Protein AF-A0A0F9I4S0-F1 (afdb_monomer)

Sequence (109 aa):
FFIGDTMKRIPLTQGKFAIVDDDIFDYLSQWKWYAQKDRNTFYALRNVVVKGKAKTIRMHRQILNSKKGQQTDHLNGNGLDNRRCNLRICTRSQQAMNTKKRRNCTSRF

Mean predicted aligned error: 8.86 Å

Structure (mmCIF, N/CA/C/O backbone):
data_AF-A0A0F9I4S0-F1
#
_entry.id   AF-A0A0F9I4S0-F1
#
loop_
_atom_site.group_PDB
_atom_site.id
_atom_site.type_symbol
_atom_site.label_atom_id
_atom_site.label_alt_id
_atom_site.label_comp_id
_atom_site.label_asym_id
_atom_site.label_entity_id
_atom_site.label_seq_id
_atom_site.pdbx_PDB_ins_code
_atom_site.Cartn_x
_atom_site.Cartn_y
_atom_site.Cartn_z
_atom_site.occupancy
_atom_site.B_iso_or_equiv
_atom_site.auth_seq_id
_atom_site.auth_comp_id
_atom_site.auth_asym_id
_atom_site.auth_atom_id
_atom_site.pdbx_PDB_model_num
ATOM 1 N N . PHE A 1 1 ? -1.794 -22.338 -22.592 1.00 49.62 1 PHE A N 1
ATOM 2 C CA . PHE A 1 1 ? -0.619 -21.799 -21.885 1.00 49.62 1 PHE A CA 1
ATOM 3 C C . PHE A 1 1 ? -0.314 -20.401 -22.397 1.00 49.62 1 PHE A C 1
ATOM 5 O O . PHE A 1 1 ? 0.378 -20.255 -23.388 1.00 49.62 1 PHE A O 1
ATOM 12 N N . PHE A 1 2 ? -0.878 -19.398 -21.728 1.00 44.78 2 PHE A N 1
ATOM 13 C CA . PHE A 1 2 ? -0.437 -18.004 -21.742 1.00 44.78 2 PHE A CA 1
ATOM 14 C C . PHE A 1 2 ? -0.802 -17.471 -20.358 1.00 44.78 2 PHE A C 1
ATOM 16 O O . PHE A 1 2 ? -1.904 -16.975 -20.157 1.00 44.78 2 PHE A O 1
ATOM 23 N N . ILE A 1 3 ? 0.075 -17.655 -19.371 1.00 49.72 3 ILE A N 1
ATOM 24 C CA . ILE A 1 3 ? -0.015 -16.842 -18.156 1.00 49.72 3 ILE A CA 1
ATOM 25 C C . ILE A 1 3 ? 0.666 -15.538 -18.551 1.00 49.72 3 ILE A C 1
ATOM 27 O O . ILE A 1 3 ? 1.856 -15.347 -18.328 1.00 49.72 3 ILE A O 1
ATOM 31 N N . GLY A 1 4 ? -0.056 -14.701 -19.298 1.00 48.78 4 GLY A N 1
ATOM 32 C CA . GLY A 1 4 ? 0.327 -13.302 -19.367 1.00 48.78 4 GLY A CA 1
ATOM 33 C C . GLY A 1 4 ? 0.255 -12.781 -17.941 1.00 48.78 4 GLY A C 1
ATOM 34 O O . GLY A 1 4 ? -0.720 -13.075 -17.253 1.00 48.78 4 GLY A O 1
ATOM 35 N N . ASP A 1 5 ? 1.280 -12.063 -17.490 1.00 59.56 5 ASP A N 1
ATOM 36 C CA . ASP A 1 5 ? 1.210 -11.238 -16.284 1.00 59.56 5 ASP A CA 1
ATOM 37 C C . ASP A 1 5 ? 0.063 -10.234 -16.477 1.00 59.56 5 ASP A C 1
ATOM 39 O O . ASP A 1 5 ? 0.254 -9.110 -16.953 1.00 59.56 5 ASP A O 1
ATOM 43 N N . THR A 1 6 ? -1.169 -10.657 -16.200 1.00 81.12 6 THR A N 1
ATOM 44 C CA . THR A 1 6 ? -2.335 -9.799 -16.290 1.00 81.12 6 THR A CA 1
ATOM 45 C C . THR A 1 6 ? -2.224 -8.833 -15.125 1.00 81.12 6 THR A C 1
ATOM 47 O O . THR A 1 6 ? -2.351 -9.177 -13.952 1.00 81.12 6 THR A O 1
ATOM 50 N N . MET A 1 7 ? -1.878 -7.594 -15.45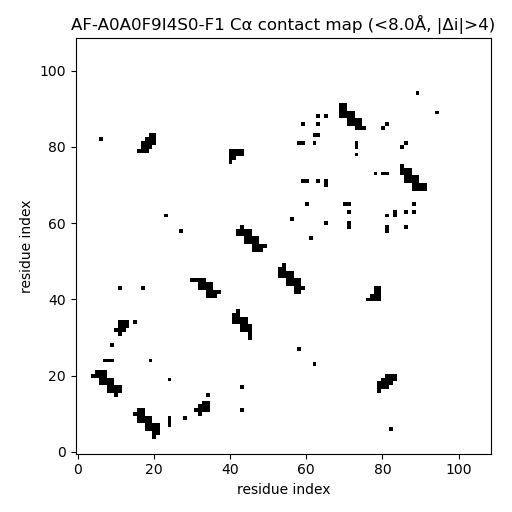4 1.00 87.88 7 MET A N 1
ATOM 51 C CA . MET A 1 7 ? -1.863 -6.495 -14.504 1.00 87.88 7 MET A CA 1
ATOM 52 C C . MET A 1 7 ? -3.114 -5.651 -14.696 1.00 87.88 7 MET A C 1
ATOM 54 O O . MET A 1 7 ? -3.519 -5.348 -15.820 1.00 87.88 7 MET A O 1
ATOM 58 N N . LYS A 1 8 ? -3.704 -5.219 -13.586 1.00 94.19 8 LYS A N 1
ATOM 59 C CA . LYS A 1 8 ? -4.841 -4.301 -13.575 1.00 94.19 8 LYS A CA 1
ATOM 60 C C . LYS A 1 8 ? -4.483 -3.005 -12.858 1.00 94.19 8 LYS A C 1
ATOM 62 O O . LYS A 1 8 ? -3.513 -2.923 -12.102 1.00 94.19 8 LYS A O 1
ATOM 67 N N . ARG A 1 9 ? -5.259 -1.956 -13.139 1.00 96.06 9 ARG A N 1
ATOM 68 C CA . ARG A 1 9 ? -5.055 -0.607 -12.600 1.00 96.06 9 ARG A CA 1
ATOM 69 C C . ARG A 1 9 ? -6.224 -0.201 -11.717 1.00 96.06 9 ARG A C 1
ATOM 71 O O . ARG A 1 9 ? -7.356 -0.165 -12.182 1.00 96.06 9 ARG A O 1
ATOM 78 N N . ILE A 1 10 ? -5.935 0.164 -10.472 1.00 95.94 10 ILE A N 1
ATOM 79 C CA . ILE A 1 10 ? -6.919 0.718 -9.538 1.00 95.94 10 ILE A CA 1
ATOM 80 C C . ILE A 1 10 ? -6.794 2.246 -9.554 1.00 95.94 10 ILE A C 1
ATOM 82 O O . ILE A 1 10 ? -5.698 2.751 -9.282 1.00 95.94 10 ILE A O 1
ATOM 86 N N . PRO A 1 11 ? -7.866 2.997 -9.867 1.00 96.81 11 PRO A N 1
ATOM 87 C CA . PRO A 1 11 ? -7.835 4.454 -9.843 1.00 96.81 11 PRO A CA 1
ATOM 88 C C . PRO A 1 11 ? -7.606 4.982 -8.427 1.00 96.81 11 PRO A C 1
ATOM 90 O O . PRO A 1 11 ? -8.179 4.497 -7.452 1.00 96.81 11 PRO A O 1
ATOM 93 N N . LEU A 1 12 ? -6.763 6.005 -8.330 1.00 95.94 12 LEU A N 1
ATOM 94 C CA . LEU A 1 12 ? -6.448 6.737 -7.110 1.00 95.94 12 LEU A CA 1
ATOM 95 C C . LEU A 1 12 ? -6.806 8.217 -7.283 1.00 95.94 12 LEU A C 1
ATOM 97 O O . LEU A 1 12 ? -7.090 8.705 -8.378 1.00 95.94 12 LEU A O 1
ATOM 101 N N . THR A 1 13 ? -6.709 8.971 -6.191 1.00 94.00 13 THR A N 1
ATOM 102 C CA . THR A 1 13 ? -6.763 10.436 -6.243 1.00 94.00 13 THR A CA 1
ATOM 103 C C . THR A 1 13 ? -5.587 11.025 -7.038 1.00 94.00 13 THR A C 1
ATOM 105 O O . THR A 1 13 ? -4.559 10.376 -7.246 1.00 94.00 13 THR A O 1
ATOM 108 N N . GLN A 1 14 ? -5.716 12.290 -7.456 1.00 93.06 14 GLN A N 1
ATOM 109 C CA . GLN A 1 14 ? -4.676 13.043 -8.183 1.00 93.06 14 GLN A CA 1
ATOM 110 C C . GLN A 1 14 ? -4.324 12.462 -9.569 1.00 93.06 14 GLN A C 1
ATOM 112 O O . GLN A 1 14 ? -3.167 12.543 -10.001 1.00 93.06 14 GLN A O 1
ATOM 117 N N . GLY A 1 15 ? -5.307 11.837 -10.234 1.00 93.25 15 GLY A N 1
ATOM 118 C CA . GLY A 1 15 ? -5.164 11.261 -11.577 1.00 93.25 15 GLY A CA 1
ATOM 119 C C . GLY A 1 15 ? -4.174 10.096 -11.655 1.00 93.25 15 GLY A C 1
ATOM 120 O O . GLY A 1 15 ? -3.592 9.859 -12.709 1.00 93.25 15 GLY A O 1
ATOM 121 N N . LYS A 1 16 ? -3.913 9.413 -10.532 1.00 95.25 16 LYS A N 1
ATOM 122 C CA . LYS A 1 16 ? -2.941 8.310 -10.457 1.00 95.25 16 LYS A CA 1
ATOM 123 C C . LYS A 1 16 ? -3.638 6.963 -10.437 1.00 95.25 16 LYS A C 1
ATOM 125 O O . LYS A 1 16 ? -4.828 6.870 -10.160 1.00 95.25 16 LYS A O 1
ATOM 130 N N . PHE A 1 17 ? -2.861 5.914 -10.668 1.00 96.62 17 PHE A N 1
ATOM 131 C CA . PHE A 1 17 ? -3.337 4.540 -10.632 1.00 96.62 17 PHE A CA 1
ATOM 132 C C . PHE A 1 17 ? -2.330 3.665 -9.892 1.00 96.62 17 PHE A C 1
ATOM 134 O O . PHE A 1 17 ? -1.124 3.862 -10.042 1.00 96.62 17 PHE A O 1
ATOM 141 N N . ALA A 1 18 ? -2.820 2.708 -9.109 1.00 96.25 18 ALA A N 1
ATOM 142 C CA . ALA A 1 18 ? -2.002 1.619 -8.590 1.00 96.25 18 ALA A CA 1
ATOM 143 C C . ALA A 1 18 ? -2.038 0.444 -9.569 1.00 96.25 18 ALA A C 1
ATOM 145 O O . ALA A 1 18 ? -3.113 0.082 -10.042 1.00 96.25 18 ALA A O 1
ATOM 146 N N . ILE A 1 19 ? -0.883 -0.149 -9.855 1.00 96.38 19 ILE A N 1
ATOM 147 C CA . ILE A 1 19 ? -0.757 -1.359 -10.674 1.00 96.38 19 ILE A CA 1
ATOM 148 C C . ILE A 1 19 ? -0.741 -2.558 -9.730 1.00 96.38 19 ILE A C 1
ATOM 150 O O . ILE A 1 19 ? 0.002 -2.549 -8.750 1.00 96.38 19 ILE A O 1
ATOM 154 N N . VAL A 1 20 ? -1.564 -3.565 -10.000 1.00 95.94 20 VAL A N 1
ATOM 155 C CA . VAL A 1 20 ? -1.690 -4.785 -9.189 1.00 95.94 20 VAL A CA 1
ATOM 156 C C . VAL A 1 20 ? -1.801 -6.006 -10.093 1.00 95.94 20 VAL A C 1
ATOM 158 O O . VAL A 1 20 ? -2.137 -5.870 -11.271 1.00 95.94 20 VAL A O 1
ATOM 161 N N . ASP A 1 21 ? -1.525 -7.182 -9.539 1.00 94.00 21 ASP A N 1
ATOM 162 C CA . ASP A 1 21 ? -1.800 -8.453 -10.210 1.00 94.00 21 ASP A CA 1
ATOM 163 C C . ASP A 1 21 ? -3.324 -8.649 -10.347 1.00 94.00 21 ASP A C 1
ATOM 165 O O . ASP A 1 21 ? -4.105 -8.189 -9.507 1.00 94.00 21 ASP A O 1
ATOM 169 N N . ASP A 1 22 ? -3.758 -9.303 -11.419 1.00 93.38 22 ASP A N 1
ATOM 170 C CA . ASP A 1 22 ? -5.173 -9.541 -11.726 1.00 93.38 22 ASP A CA 1
ATOM 171 C C . ASP A 1 22 ? -5.897 -10.351 -10.641 1.00 93.38 22 ASP A C 1
ATOM 173 O O . ASP A 1 22 ? -7.002 -9.997 -10.232 1.00 93.38 22 ASP A O 1
ATOM 177 N N . ASP A 1 23 ? -5.232 -11.368 -10.089 1.00 92.12 23 ASP A N 1
ATOM 178 C CA . ASP A 1 23 ? -5.774 -12.264 -9.058 1.00 92.12 23 ASP A CA 1
ATOM 179 C C . ASP A 1 23 ? -6.174 -11.546 -7.754 1.00 92.12 23 ASP A C 1
ATOM 181 O O . ASP A 1 23 ? -7.007 -12.042 -6.997 1.00 92.12 23 ASP A O 1
ATOM 185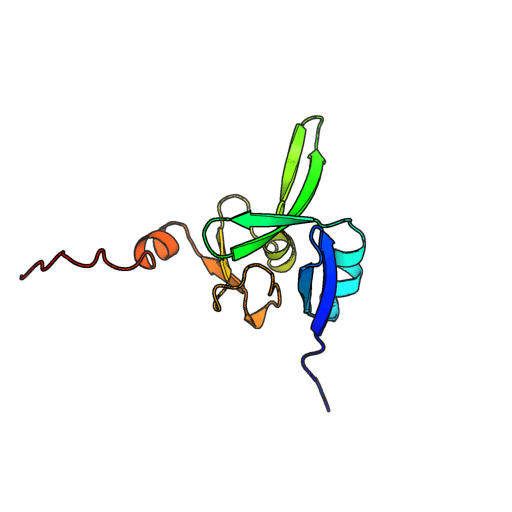 N N . ILE A 1 24 ? -5.590 -10.374 -7.475 1.00 92.94 24 ILE A N 1
ATOM 186 C CA . ILE A 1 24 ? -5.870 -9.577 -6.273 1.00 92.94 24 ILE A CA 1
ATOM 187 C C . ILE A 1 24 ? -6.671 -8.305 -6.566 1.00 92.94 24 ILE A C 1
ATOM 189 O O . ILE A 1 24 ? -7.084 -7.598 -5.639 1.00 92.94 24 ILE A O 1
ATOM 193 N N . PHE A 1 25 ? -6.904 -7.998 -7.841 1.00 94.25 25 PHE A N 1
ATOM 194 C CA . PHE A 1 25 ? -7.577 -6.774 -8.252 1.00 94.25 25 PHE A CA 1
ATOM 195 C C . PHE A 1 25 ? -8.988 -6.669 -7.675 1.00 94.25 25 PHE A C 1
ATOM 197 O O . PHE A 1 25 ? -9.325 -5.634 -7.094 1.00 94.25 25 PHE A O 1
ATOM 204 N N . ASP A 1 26 ? -9.790 -7.729 -7.785 1.00 94.56 26 ASP A N 1
ATOM 205 C CA . ASP A 1 26 ? -11.185 -7.718 -7.328 1.00 94.56 26 ASP A CA 1
ATOM 206 C C . ASP A 1 26 ? -11.273 -7.533 -5.811 1.00 94.56 26 ASP A C 1
ATOM 208 O O . ASP A 1 26 ? -12.129 -6.806 -5.309 1.00 94.56 26 ASP A O 1
ATOM 212 N N . TYR A 1 27 ? -10.329 -8.113 -5.067 1.00 94.69 27 TYR A N 1
ATOM 213 C CA . TYR A 1 27 ? -10.221 -7.924 -3.623 1.00 94.69 27 TYR A CA 1
ATOM 214 C C . TYR A 1 27 ? -9.875 -6.476 -3.253 1.00 94.69 27 TYR A C 1
ATOM 216 O O . TYR A 1 27 ? -10.517 -5.876 -2.391 1.00 94.69 27 TYR A O 1
ATOM 224 N N . LEU A 1 28 ? -8.869 -5.881 -3.900 1.00 95.56 28 LEU A N 1
ATOM 225 C CA . LEU A 1 28 ? -8.426 -4.522 -3.571 1.00 95.56 28 LEU A CA 1
ATOM 226 C C . LEU A 1 28 ? -9.395 -3.437 -4.048 1.00 95.56 28 LEU A C 1
ATOM 228 O O . LEU A 1 28 ? -9.462 -2.377 -3.418 1.00 95.56 28 LEU A O 1
ATOM 232 N N . SER A 1 29 ? -10.143 -3.702 -5.118 1.00 94.81 29 SER A N 1
ATOM 233 C CA . SER A 1 29 ? -11.109 -2.770 -5.712 1.00 94.81 29 SER A CA 1
ATOM 234 C C . SER A 1 29 ? -12.366 -2.564 -4.863 1.00 94.81 29 SER A C 1
ATOM 236 O O . SER A 1 29 ? -13.125 -1.633 -5.113 1.00 94.81 29 SER A O 1
ATOM 238 N N . GLN A 1 30 ? -12.556 -3.354 -3.801 1.00 96.00 30 GLN A N 1
ATOM 239 C CA . GLN A 1 30 ? -13.650 -3.176 -2.835 1.00 96.00 30 GLN A CA 1
ATOM 240 C C . GLN A 1 30 ? -13.546 -1.866 -2.036 1.00 96.00 30 GLN A C 1
ATOM 242 O O . GLN A 1 30 ? -14.498 -1.459 -1.368 1.00 96.00 30 GLN A O 1
ATOM 247 N N . TRP A 1 31 ? -12.386 -1.204 -2.060 1.00 95.50 31 TRP A N 1
ATOM 248 C CA . TRP A 1 31 ? -12.126 -0.013 -1.260 1.00 95.50 31 TRP A CA 1
ATOM 249 C C . TRP A 1 31 ? -11.699 1.183 -2.098 1.00 95.50 31 TRP A C 1
ATOM 251 O O . TRP A 1 31 ? -11.026 1.058 -3.116 1.00 95.50 31 TRP A O 1
ATOM 261 N N . LYS A 1 32 ? -12.031 2.378 -1.598 1.00 94.44 32 LYS A N 1
ATOM 262 C CA . LYS A 1 32 ? -11.538 3.639 -2.155 1.00 94.44 32 LYS A CA 1
ATOM 263 C C . LYS A 1 32 ? -10.112 3.892 -1.677 1.00 94.44 32 LYS A C 1
ATOM 265 O O . LYS A 1 32 ? -9.860 4.023 -0.477 1.00 94.44 32 LYS A O 1
ATOM 270 N N . TRP A 1 33 ? -9.199 3.984 -2.634 1.00 97.31 33 TRP A N 1
ATOM 271 C CA . TRP A 1 33 ? -7.790 4.267 -2.406 1.00 97.31 33 TRP A CA 1
ATOM 272 C C . TRP A 1 33 ? -7.450 5.697 -2.825 1.00 97.31 33 TRP A C 1
ATOM 274 O O . TRP A 1 33 ? -8.041 6.258 -3.747 1.00 97.31 33 TRP A O 1
ATOM 284 N N . TYR A 1 34 ? -6.467 6.290 -2.158 1.00 97.06 34 TYR A N 1
ATOM 285 C CA . TYR A 1 34 ? -5.928 7.597 -2.503 1.00 97.06 34 TYR A CA 1
ATOM 286 C C . TYR A 1 34 ? -4.408 7.532 -2.639 1.00 97.06 34 TYR A C 1
ATOM 288 O O . TYR A 1 34 ? -3.738 6.719 -1.998 1.00 97.06 34 TYR A O 1
ATOM 296 N N . ALA A 1 35 ? -3.863 8.393 -3.495 1.00 96.44 35 ALA A N 1
ATOM 297 C CA . ALA A 1 35 ? -2.428 8.541 -3.647 1.00 96.44 35 ALA A CA 1
ATOM 298 C C . ALA A 1 35 ? -1.906 9.519 -2.588 1.00 96.44 35 ALA A C 1
ATOM 300 O O . ALA A 1 35 ? -2.415 10.634 -2.460 1.00 96.44 35 ALA A O 1
ATOM 301 N N . GLN A 1 36 ? -0.869 9.124 -1.854 1.00 96.06 36 GLN A N 1
ATOM 302 C CA . GLN A 1 36 ? -0.133 10.014 -0.958 1.00 96.06 36 GLN A CA 1
ATOM 303 C C . GLN A 1 36 ? 1.314 10.113 -1.419 1.00 96.06 36 GLN A C 1
ATOM 305 O O . GLN A 1 36 ? 1.968 9.090 -1.628 1.00 96.06 36 GLN A O 1
ATOM 310 N N . LYS A 1 37 ? 1.809 11.342 -1.566 1.00 94.31 37 LYS A N 1
ATOM 311 C CA . LYS A 1 37 ? 3.212 11.601 -1.887 1.00 94.31 37 LYS A CA 1
ATOM 312 C C . LYS A 1 37 ? 4.082 11.303 -0.665 1.00 94.31 37 LYS A C 1
ATOM 314 O O . LYS A 1 37 ? 3.742 11.709 0.444 1.00 94.31 37 LYS A O 1
ATOM 319 N N . AS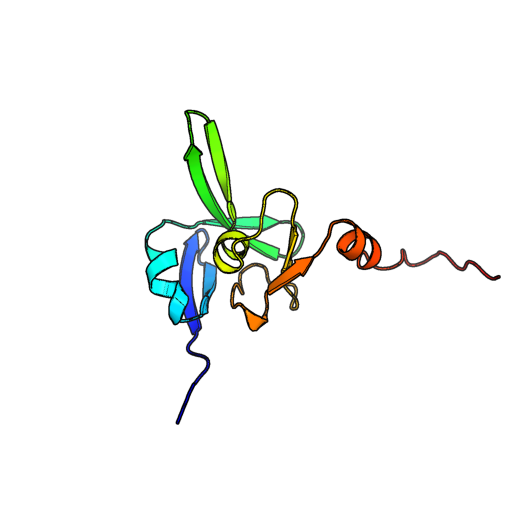P A 1 38 ? 5.200 10.623 -0.875 1.00 90.19 38 ASP A N 1
ATOM 320 C CA . ASP A 1 38 ? 6.239 10.399 0.127 1.00 90.19 38 ASP A CA 1
ATOM 321 C C . ASP A 1 38 ? 7.617 10.516 -0.520 1.00 90.19 38 ASP A C 1
ATOM 323 O O . ASP A 1 38 ? 7.933 9.763 -1.440 1.00 90.19 38 ASP A O 1
ATOM 327 N N . ARG A 1 39 ? 8.436 11.456 -0.035 1.00 86.12 39 ARG A N 1
ATOM 328 C CA . ARG A 1 39 ? 9.767 11.801 -0.566 1.00 86.12 39 ARG A CA 1
ATOM 329 C C . ARG A 1 39 ? 9.791 11.846 -2.105 1.00 86.12 39 ARG A C 1
ATOM 331 O O . ARG A 1 39 ? 9.431 12.864 -2.689 1.00 86.12 39 ARG A O 1
ATOM 338 N N . ASN A 1 40 ? 10.163 10.729 -2.733 1.00 87.94 40 ASN A N 1
ATOM 3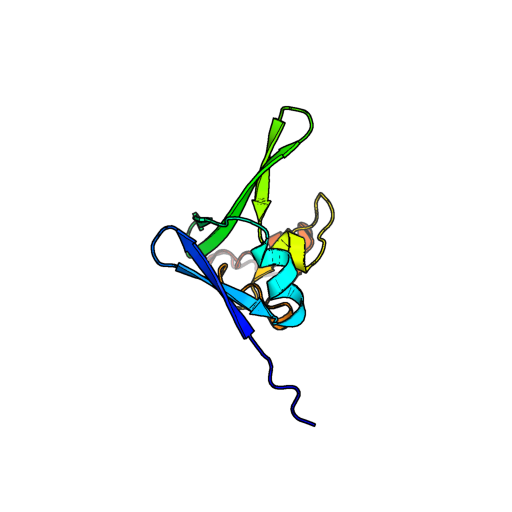39 C CA . ASN A 1 40 ? 10.399 10.582 -4.170 1.00 87.94 40 ASN A CA 1
ATOM 340 C C . ASN A 1 40 ? 9.345 9.726 -4.901 1.00 87.94 40 ASN A C 1
ATOM 342 O O . ASN A 1 40 ? 9.482 9.501 -6.097 1.00 87.94 40 ASN A O 1
ATOM 346 N N . THR A 1 41 ? 8.317 9.223 -4.213 1.00 92.19 41 THR A N 1
ATOM 347 C CA . THR A 1 41 ? 7.298 8.334 -4.794 1.00 92.19 41 THR A CA 1
ATOM 348 C C . THR A 1 41 ? 5.891 8.677 -4.296 1.00 92.19 41 THR A C 1
ATOM 350 O O . THR A 1 41 ? 5.698 9.519 -3.420 1.00 92.19 41 THR A O 1
ATOM 353 N N . PHE A 1 42 ? 4.884 8.018 -4.862 1.00 95.12 42 PHE A N 1
ATOM 354 C CA . PHE A 1 42 ? 3.538 7.953 -4.309 1.00 95.12 42 PHE A CA 1
ATOM 355 C C . PHE A 1 42 ? 3.265 6.552 -3.778 1.00 95.12 42 PHE A C 1
ATOM 357 O O . PHE A 1 42 ? 3.791 5.571 -4.297 1.00 95.12 42 PHE A O 1
ATOM 364 N N . TYR A 1 43 ? 2.412 6.466 -2.768 1.00 95.06 43 TYR A N 1
ATOM 365 C CA . TYR A 1 43 ? 1.860 5.212 -2.280 1.00 95.06 43 TYR A CA 1
ATOM 366 C C . TYR A 1 43 ? 0.340 5.229 -2.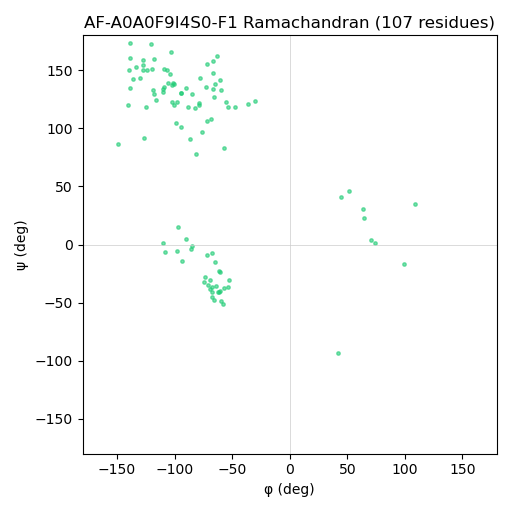421 1.00 95.06 43 TYR A C 1
ATOM 368 O O . TYR A 1 43 ? -0.284 6.286 -2.307 1.00 95.06 43 TYR A O 1
ATOM 376 N N . ALA A 1 44 ? -0.253 4.048 -2.597 1.00 96.25 44 ALA A N 1
ATOM 377 C CA . ALA A 1 44 ? -1.694 3.847 -2.490 1.00 96.25 44 ALA A CA 1
ATOM 378 C C . ALA A 1 44 ? -2.082 3.541 -1.032 1.00 96.25 44 ALA A C 1
ATOM 380 O O . ALA A 1 44 ? -1.616 2.556 -0.443 1.00 96.25 44 ALA A O 1
ATOM 381 N N . LEU A 1 45 ? -2.907 4.406 -0.435 1.00 96.56 45 LEU A N 1
ATOM 382 C CA . LEU A 1 45 ? -3.370 4.288 0.949 1.00 96.56 45 LEU A CA 1
ATOM 383 C C . LEU 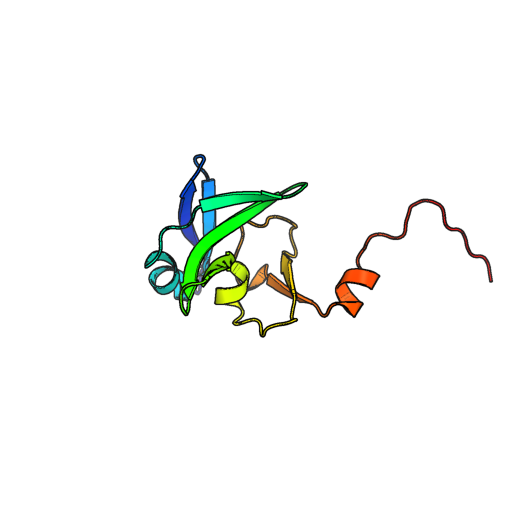A 1 45 ? -4.895 4.365 1.038 1.00 96.56 45 LEU A C 1
ATOM 385 O O . LEU A 1 45 ? -5.565 4.887 0.150 1.00 96.56 45 LEU A O 1
ATOM 389 N N . ARG A 1 46 ? -5.432 3.848 2.140 1.00 95.75 46 ARG A N 1
ATOM 390 C CA . ARG A 1 46 ? -6.822 4.038 2.557 1.00 95.75 46 ARG A CA 1
ATOM 391 C C . ARG A 1 46 ? -6.889 4.249 4.062 1.00 95.75 46 ARG A C 1
ATOM 393 O O . ARG A 1 46 ? -6.067 3.705 4.801 1.00 95.75 46 ARG A O 1
ATOM 400 N N . ASN A 1 47 ? -7.880 5.004 4.518 1.00 94.94 47 ASN A N 1
ATOM 401 C CA . ASN A 1 47 ? -8.136 5.207 5.940 1.00 94.94 47 ASN A CA 1
ATOM 402 C C . ASN A 1 47 ? -9.310 4.334 6.376 1.00 94.94 47 ASN A C 1
ATOM 404 O O . ASN A 1 47 ? -10.309 4.230 5.672 1.00 94.94 47 ASN A O 1
ATOM 408 N N . VAL A 1 48 ? -9.172 3.700 7.534 1.00 94.31 48 VAL A N 1
ATOM 409 C CA . VAL A 1 48 ? -10.213 2.887 8.165 1.00 94.31 48 VAL A CA 1
ATOM 410 C C . VAL A 1 48 ? -10.318 3.249 9.639 1.00 94.31 48 VAL A C 1
ATOM 412 O O . VAL A 1 48 ? -9.334 3.664 10.251 1.00 94.31 48 VAL A O 1
ATOM 415 N N . VAL A 1 49 ? -11.492 3.062 10.231 1.00 94.19 49 VAL A N 1
ATOM 416 C CA . VAL A 1 49 ? -11.683 3.191 11.679 1.00 94.19 49 VAL A CA 1
ATOM 417 C C . VAL A 1 49 ? -11.734 1.792 12.277 1.00 94.19 49 VAL A C 1
ATOM 419 O O . VAL A 1 49 ? -12.551 0.969 11.878 1.00 94.19 49 VAL A O 1
ATOM 422 N N . VAL A 1 50 ? -10.844 1.503 13.224 1.00 91.31 50 VAL A N 1
ATOM 423 C CA . VAL A 1 50 ? -10.777 0.209 13.916 1.00 91.31 50 VAL A CA 1
ATOM 424 C C . VAL A 1 50 ? -10.869 0.469 15.411 1.00 91.31 50 VAL A C 1
ATOM 426 O O . VAL A 1 50 ? -10.002 1.141 15.969 1.00 91.31 50 VAL A O 1
ATOM 429 N N . LYS A 1 51 ? -11.910 -0.064 16.066 1.00 93.25 51 LYS A N 1
ATOM 430 C CA . LYS A 1 51 ? -12.173 0.141 17.506 1.00 93.25 51 LYS A CA 1
ATOM 431 C C . LYS A 1 51 ? -12.163 1.631 17.901 1.00 93.25 51 LYS A C 1
ATOM 433 O O . LYS A 1 51 ? -11.481 2.025 18.842 1.00 93.25 51 LYS A O 1
ATOM 438 N N . GLY A 1 52 ? -12.839 2.465 17.108 1.00 94.06 52 GLY A N 1
ATOM 439 C CA . GLY A 1 52 ? -12.927 3.915 17.329 1.00 94.06 52 GLY A CA 1
ATOM 440 C C . GLY A 1 52 ? -11.659 4.714 17.001 1.00 94.06 52 GLY A C 1
ATOM 441 O O . GLY A 1 52 ? -11.655 5.928 17.161 1.00 94.06 52 GLY A O 1
ATOM 442 N N . LYS A 1 53 ? -10.581 4.075 16.524 1.00 92.94 53 LYS A N 1
ATOM 443 C CA . LYS A 1 53 ? 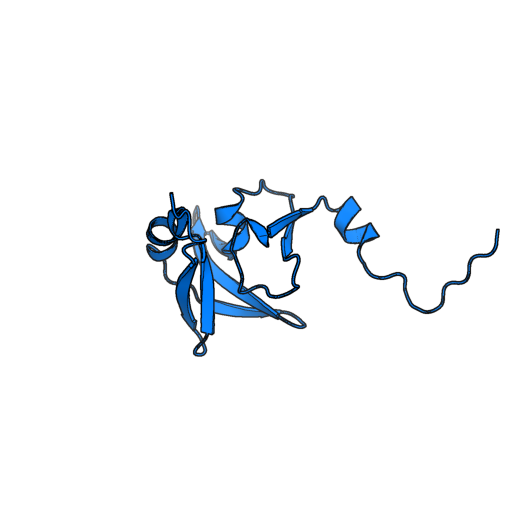-9.325 4.756 16.172 1.00 92.94 53 LYS A CA 1
ATOM 444 C C . LYS A 1 53 ? -9.107 4.766 14.665 1.00 92.94 53 LYS A C 1
ATOM 446 O O . LYS A 1 53 ? -9.192 3.722 14.015 1.00 92.94 53 LYS A O 1
ATOM 451 N N . ALA A 1 54 ? -8.782 5.935 14.118 1.00 93.25 54 ALA A N 1
ATOM 452 C CA . ALA A 1 54 ? -8.389 6.069 12.722 1.00 93.25 54 ALA A CA 1
ATOM 453 C C . ALA A 1 54 ? -7.049 5.360 12.473 1.00 93.25 54 ALA A C 1
ATOM 455 O O . ALA A 1 54 ? -6.090 5.500 13.236 1.00 93.25 54 ALA A O 1
ATOM 456 N N . LYS A 1 55 ? -6.983 4.584 11.395 1.00 92.75 55 LYS A N 1
ATOM 457 C CA . LYS A 1 55 ? -5.800 3.843 10.977 1.00 92.75 55 LYS A CA 1
ATOM 458 C C . LYS A 1 55 ? -5.645 3.927 9.469 1.00 92.75 55 LYS A C 1
ATOM 460 O O . LYS A 1 55 ? -6.583 3.676 8.718 1.00 92.75 55 LYS A O 1
ATOM 465 N N . THR A 1 56 ? -4.425 4.192 9.029 1.00 93.38 56 THR A N 1
ATOM 466 C CA . THR A 1 56 ? -4.080 4.185 7.609 1.00 93.38 56 THR A CA 1
ATOM 467 C C . THR A 1 56 ? -3.526 2.821 7.202 1.00 93.38 56 THR A C 1
ATOM 469 O O . THR A 1 56 ? -2.622 2.274 7.843 1.00 93.38 56 THR A O 1
ATOM 472 N N . ILE A 1 57 ? -4.067 2.265 6.123 1.00 93.06 57 ILE A N 1
ATOM 473 C CA . ILE A 1 57 ? -3.639 1.011 5.502 1.00 93.06 57 ILE A CA 1
ATOM 474 C C . ILE A 1 57 ? -2.956 1.335 4.174 1.00 93.06 57 ILE A C 1
ATOM 476 O O . ILE A 1 57 ? -3.448 2.148 3.398 1.00 93.06 57 ILE A O 1
ATOM 480 N N . ARG A 1 58 ? -1.817 0.686 3.913 1.00 94.06 58 ARG A N 1
ATOM 481 C CA . ARG A 1 58 ? -1.079 0.782 2.646 1.00 94.06 58 ARG A CA 1
ATOM 482 C C . ARG A 1 58 ? -1.373 -0.443 1.781 1.00 94.06 58 ARG A C 1
ATOM 484 O O . ARG A 1 58 ? -1.371 -1.553 2.315 1.00 94.06 58 ARG A O 1
ATOM 491 N N . MET A 1 59 ? -1.566 -0.250 0.477 1.00 95.31 59 MET A N 1
ATOM 492 C CA . MET A 1 59 ? -1.951 -1.319 -0.456 1.00 95.31 59 MET A CA 1
ATOM 493 C C . MET A 1 59 ? -0.940 -2.471 -0.475 1.00 95.31 59 MET A C 1
ATOM 495 O O . MET A 1 59 ? -1.315 -3.608 -0.204 1.00 95.31 59 MET A O 1
ATOM 499 N N . HIS A 1 60 ? 0.353 -2.173 -0.646 1.00 92.62 60 HIS A N 1
ATOM 500 C CA . HIS A 1 60 ? 1.420 -3.183 -0.644 1.00 92.62 60 HIS A CA 1
ATOM 501 C C . HIS A 1 60 ? 1.425 -4.101 0.592 1.00 92.62 60 HIS A C 1
ATOM 503 O O . HIS A 1 60 ? 1.800 -5.267 0.496 1.00 92.62 60 HIS A O 1
ATOM 509 N N . ARG A 1 61 ? 0.986 -3.610 1.764 1.00 91.19 61 ARG A N 1
ATOM 510 C CA . ARG A 1 61 ? 0.935 -4.430 2.987 1.00 91.19 61 ARG A CA 1
ATOM 511 C C . ARG A 1 61 ? -0.204 -5.437 2.962 1.00 91.19 61 ARG A C 1
ATOM 513 O O . ARG A 1 61 ? -0.060 -6.495 3.565 1.00 91.19 61 ARG A O 1
ATOM 520 N N . GLN A 1 62 ? -1.320 -5.102 2.312 1.00 91.69 62 GLN A N 1
ATOM 521 C CA . GLN A 1 62 ? -2.433 -6.037 2.147 1.00 91.69 62 GLN A CA 1
ATOM 522 C C . GLN A 1 62 ? -2.077 -7.156 1.172 1.00 91.69 62 GLN A C 1
ATOM 524 O O . GLN A 1 62 ? -2.471 -8.288 1.398 1.00 91.69 62 GLN A O 1
ATOM 529 N N . ILE A 1 63 ? -1.295 -6.852 0.136 1.00 91.56 63 ILE A N 1
ATOM 530 C CA . ILE A 1 63 ? -0.904 -7.831 -0.884 1.00 91.56 63 ILE A CA 1
ATOM 531 C C . ILE A 1 63 ? 0.029 -8.897 -0.304 1.00 91.56 63 ILE A C 1
ATOM 533 O O . ILE A 1 63 ? -0.190 -10.086 -0.510 1.00 91.56 63 ILE A O 1
ATOM 537 N N . LEU A 1 64 ? 1.037 -8.487 0.474 1.00 87.31 64 LEU A N 1
ATOM 538 C CA . LEU A 1 64 ? 1.974 -9.420 1.112 1.00 87.31 64 LEU A CA 1
ATOM 539 C C . LEU A 1 64 ? 1.542 -9.894 2.507 1.00 87.31 64 LEU A C 1
ATOM 541 O O . LEU A 1 64 ? 2.328 -10.555 3.184 1.00 87.31 64 LEU A O 1
ATOM 545 N N . ASN A 1 65 ? 0.348 -9.518 2.980 1.00 85.06 65 ASN A N 1
ATOM 546 C CA . ASN A 1 65 ? -0.132 -9.816 4.336 1.00 85.06 65 ASN A CA 1
ATOM 547 C C . ASN A 1 65 ? 0.928 -9.568 5.429 1.00 85.06 65 ASN A C 1
ATOM 549 O O . ASN A 1 65 ? 1.102 -10.352 6.364 1.00 85.06 65 ASN A O 1
ATOM 553 N N . SER A 1 66 ? 1.679 -8.470 5.299 1.00 82.44 66 SER A N 1
ATOM 554 C CA . SER A 1 66 ? 2.836 -8.211 6.158 1.00 82.44 66 SER A CA 1
ATOM 555 C C . SER A 1 66 ? 2.407 -7.987 7.610 1.00 82.44 66 SER A C 1
ATOM 557 O O . SER A 1 66 ? 1.559 -7.139 7.909 1.00 82.44 66 SER A O 1
ATOM 559 N N . LYS A 1 67 ? 3.019 -8.739 8.532 1.00 78.25 67 LYS A N 1
ATOM 560 C CA . LYS A 1 67 ? 2.718 -8.680 9.968 1.00 78.25 67 LYS A CA 1
ATOM 561 C C . LYS A 1 67 ? 3.133 -7.332 10.559 1.00 78.25 67 LYS A C 1
ATOM 563 O O . LYS A 1 67 ? 4.006 -6.628 10.046 1.00 78.25 67 LYS A O 1
ATOM 568 N N . LYS A 1 68 ? 2.530 -6.967 11.695 1.00 74.56 68 LYS A N 1
ATOM 569 C CA . LYS A 1 68 ? 2.901 -5.753 12.439 1.00 74.56 68 LYS A CA 1
ATOM 570 C C . LYS A 1 68 ? 4.405 -5.789 12.755 1.00 74.56 68 LYS A C 1
ATOM 572 O O . LYS A 1 68 ? 4.876 -6.721 13.390 1.00 74.56 68 LYS A O 1
ATOM 577 N N . GLY A 1 69 ? 5.138 -4.769 12.312 1.00 75.31 69 GLY A N 1
ATOM 578 C CA . GLY A 1 69 ? 6.591 -4.660 12.499 1.00 75.31 69 GLY A CA 1
ATOM 579 C C . GLY A 1 69 ? 7.426 -5.081 11.285 1.00 75.31 69 GLY A C 1
ATOM 580 O O . GLY A 1 69 ? 8.582 -4.672 11.194 1.00 75.31 69 GLY A O 1
ATOM 581 N N . GLN A 1 70 ? 6.845 -5.803 10.322 1.00 80.94 70 GLN A N 1
ATOM 582 C CA . GLN A 1 70 ? 7.485 -6.050 9.032 1.00 80.94 70 GLN A CA 1
ATOM 583 C C . GLN A 1 70 ? 7.358 -4.819 8.133 1.00 80.94 70 GLN A C 1
ATOM 585 O O . GLN A 1 70 ? 6.347 -4.105 8.152 1.00 80.94 70 GLN A O 1
ATOM 590 N N . GLN A 1 71 ? 8.404 -4.557 7.354 1.00 81.62 71 GLN A N 1
ATOM 591 C CA . GLN A 1 71 ? 8.366 -3.548 6.309 1.00 81.62 71 GLN A CA 1
ATOM 592 C C . GLN A 1 71 ? 8.244 -4.227 4.954 1.00 81.62 71 GLN A C 1
ATOM 594 O O . GLN A 1 71 ? 8.755 -5.323 4.747 1.00 81.62 71 GLN A O 1
ATOM 599 N N . THR A 1 72 ? 7.547 -3.567 4.046 1.00 85.69 72 THR A N 1
ATOM 600 C CA . THR A 1 72 ? 7.423 -3.984 2.656 1.00 85.69 72 THR A CA 1
ATOM 601 C C . THR A 1 72 ? 8.018 -2.870 1.822 1.00 85.69 72 THR A C 1
ATOM 603 O O . THR A 1 72 ? 7.719 -1.703 2.084 1.00 85.69 72 THR A O 1
ATOM 606 N N . ASP A 1 73 ? 8.859 -3.231 0.868 1.00 84.81 73 ASP A N 1
ATOM 607 C CA . ASP A 1 73 ? 9.581 -2.296 0.015 1.00 84.81 73 ASP A CA 1
ATOM 608 C C . ASP A 1 73 ? 9.358 -2.637 -1.463 1.00 84.81 73 ASP A C 1
ATOM 610 O O . ASP A 1 73 ? 9.070 -3.791 -1.797 1.00 84.81 73 ASP A O 1
ATOM 614 N N . HIS A 1 74 ? 9.496 -1.631 -2.325 1.00 90.19 74 HIS A N 1
ATOM 615 C CA . HIS A 1 74 ? 9.283 -1.726 -3.771 1.00 90.19 74 HIS A CA 1
ATOM 616 C C . HIS A 1 74 ? 10.629 -1.838 -4.488 1.00 90.19 74 HIS A C 1
ATOM 618 O O . HIS A 1 74 ? 11.453 -0.929 -4.391 1.00 90.19 74 HIS A O 1
ATOM 624 N N . LEU A 1 75 ? 10.856 -2.923 -5.231 1.00 88.38 75 LEU A N 1
ATOM 625 C CA . LEU A 1 75 ? 12.137 -3.195 -5.898 1.00 88.38 75 LEU A CA 1
ATOM 626 C C . LEU A 1 75 ? 12.510 -2.113 -6.920 1.00 88.38 75 LEU A C 1
ATOM 628 O O . LEU A 1 75 ? 13.662 -1.687 -6.972 1.00 88.38 75 LEU A O 1
ATOM 632 N N . ASN A 1 76 ? 11.537 -1.635 -7.696 1.00 88.56 76 ASN A N 1
ATOM 633 C CA . ASN A 1 76 ? 11.738 -0.588 -8.702 1.00 88.56 76 ASN A CA 1
ATOM 634 C C . ASN A 1 76 ? 11.662 0.850 -8.148 1.00 88.56 76 ASN A C 1
ATOM 636 O O . ASN A 1 76 ? 11.794 1.805 -8.912 1.00 88.56 76 ASN A O 1
ATOM 640 N N . GLY A 1 77 ? 11.402 1.029 -6.847 1.00 86.12 77 GLY A N 1
ATOM 641 C CA . GLY A 1 77 ? 11.216 2.345 -6.225 1.00 86.12 77 GLY A CA 1
ATOM 642 C C . GLY A 1 77 ? 9.914 3.074 -6.598 1.00 86.12 77 GLY A C 1
ATOM 643 O O . GLY A 1 77 ? 9.706 4.201 -6.150 1.00 86.12 77 GLY A O 1
ATOM 644 N N . ASN A 1 78 ? 9.022 2.452 -7.374 1.00 90.38 78 ASN A N 1
ATOM 645 C CA . ASN A 1 78 ? 7.702 2.979 -7.705 1.00 90.38 78 ASN A CA 1
ATOM 646 C C . ASN A 1 78 ? 6.647 2.426 -6.736 1.00 90.38 78 ASN A C 1
ATOM 648 O O . ASN A 1 78 ? 6.138 1.319 -6.902 1.00 90.38 78 ASN A O 1
ATOM 652 N N . GLY A 1 79 ? 6.259 3.238 -5.755 1.00 92.19 79 GLY A N 1
ATOM 653 C CA . GLY A 1 79 ? 5.285 2.872 -4.719 1.00 92.19 79 GLY A CA 1
ATOM 654 C C . GLY A 1 79 ? 3.841 2.666 -5.208 1.00 92.19 79 GLY A C 1
ATOM 655 O O . GLY A 1 79 ? 2.985 2.217 -4.433 1.00 92.19 79 GLY A O 1
ATOM 656 N N . LEU A 1 80 ? 3.549 2.975 -6.478 1.00 95.38 80 LEU A N 1
ATOM 657 C CA . LEU A 1 80 ? 2.265 2.684 -7.119 1.00 95.38 80 LEU A CA 1
ATOM 658 C C . LEU A 1 80 ? 2.264 1.352 -7.878 1.00 95.38 80 LEU A C 1
ATOM 660 O O . LEU A 1 80 ? 1.184 0.843 -8.174 1.00 95.38 80 LEU A O 1
ATOM 664 N N . ASP A 1 81 ? 3.427 0.750 -8.132 1.00 95.50 81 ASP A N 1
ATOM 665 C CA . ASP A 1 81 ? 3.524 -0.594 -8.700 1.00 95.50 81 ASP A CA 1
ATOM 666 C C . ASP A 1 81 ? 3.480 -1.640 -7.582 1.00 95.50 81 ASP A C 1
ATOM 668 O O . ASP A 1 81 ? 4.489 -1.995 -6.981 1.00 95.50 81 ASP A O 1
ATOM 672 N N . ASN A 1 82 ? 2.276 -2.092 -7.254 1.00 93.50 82 ASN A N 1
ATOM 673 C CA . ASN A 1 82 ? 1.995 -2.982 -6.135 1.00 93.50 82 ASN A CA 1
ATOM 674 C C . ASN A 1 82 ? 1.903 -4.461 -6.561 1.00 93.50 82 ASN A C 1
ATOM 676 O O . ASN A 1 82 ? 1.421 -5.279 -5.783 1.00 93.50 82 ASN A O 1
ATOM 680 N N . ARG A 1 83 ? 2.372 -4.826 -7.760 1.00 93.50 83 ARG A N 1
ATOM 681 C CA . ARG A 1 83 ? 2.475 -6.232 -8.193 1.00 93.50 83 ARG A CA 1
ATOM 682 C C . ARG A 1 83 ? 3.397 -7.021 -7.269 1.00 93.50 83 ARG A C 1
ATOM 684 O O . ARG A 1 83 ? 4.436 -6.503 -6.854 1.00 93.50 83 ARG A O 1
ATOM 691 N N . ARG A 1 84 ? 3.069 -8.280 -6.966 1.00 90.06 84 ARG A N 1
ATOM 692 C CA . ARG A 1 84 ? 3.851 -9.112 -6.030 1.00 90.06 84 ARG A CA 1
ATOM 693 C C . ARG A 1 84 ? 5.307 -9.262 -6.452 1.00 90.06 84 ARG A C 1
ATOM 695 O O . ARG A 1 84 ? 6.179 -9.203 -5.592 1.00 90.06 84 ARG A O 1
ATOM 702 N N . CYS A 1 85 ? 5.574 -9.368 -7.753 1.00 89.25 85 CYS A N 1
ATOM 703 C CA . CYS A 1 85 ? 6.932 -9.443 -8.298 1.00 89.25 85 CYS A CA 1
ATOM 704 C C . CYS A 1 85 ? 7.788 -8.201 -7.988 1.00 89.25 85 CYS A C 1
ATOM 706 O O . CYS A 1 85 ? 9.011 -8.295 -7.970 1.00 89.25 85 CYS A O 1
ATOM 708 N N . ASN A 1 86 ? 7.163 -7.052 -7.708 1.00 89.06 86 ASN A N 1
ATOM 709 C CA . ASN A 1 86 ? 7.837 -5.804 -7.363 1.00 89.06 86 ASN A CA 1
ATOM 710 C C . ASN A 1 86 ? 7.911 -5.547 -5.845 1.00 89.06 86 ASN A C 1
ATOM 712 O O . ASN A 1 86 ? 8.536 -4.576 -5.416 1.00 89.06 86 ASN A O 1
ATOM 716 N N . LEU A 1 87 ? 7.287 -6.386 -5.013 1.00 89.88 87 LEU A N 1
ATOM 717 C CA . LEU A 1 87 ? 7.247 -6.205 -3.563 1.00 89.88 87 LEU A CA 1
ATOM 718 C C . LEU A 1 87 ? 8.177 -7.192 -2.853 1.00 89.88 87 LEU A C 1
ATOM 720 O O . LEU A 1 87 ? 8.194 -8.383 -3.148 1.00 89.88 87 LEU A O 1
ATOM 724 N N . ARG A 1 88 ? 8.892 -6.716 -1.831 1.00 87.50 88 ARG A N 1
ATOM 725 C CA . ARG A 1 88 ? 9.687 -7.567 -0.932 1.00 87.50 88 ARG A CA 1
ATOM 726 C C . ARG A 1 88 ? 9.394 -7.262 0.529 1.00 87.50 88 ARG A C 1
ATOM 728 O O . ARG A 1 88 ? 9.229 -6.101 0.904 1.00 87.50 88 ARG A O 1
ATOM 735 N N . ILE A 1 89 ? 9.376 -8.289 1.377 1.00 83.44 89 ILE A N 1
ATOM 736 C CA . ILE A 1 89 ? 9.401 -8.093 2.831 1.00 83.44 89 ILE A CA 1
ATOM 737 C C . ILE A 1 89 ? 10.844 -7.787 3.227 1.00 83.44 89 ILE A C 1
ATOM 739 O O . ILE A 1 89 ? 11.744 -8.588 2.993 1.00 83.44 89 ILE A O 1
ATOM 743 N N . CYS A 1 90 ? 11.064 -6.633 3.846 1.00 69.69 90 CYS A N 1
ATOM 744 C CA . CYS A 1 90 ? 12.334 -6.274 4.455 1.00 69.69 90 CYS A CA 1
ATOM 745 C C . CYS A 1 90 ? 12.190 -6.268 5.975 1.00 69.69 90 CYS A C 1
ATOM 747 O O . CYS A 1 90 ? 11.257 -5.684 6.541 1.00 69.69 90 CYS A O 1
ATOM 749 N N . THR A 1 91 ? 13.151 -6.875 6.663 1.00 64.88 91 THR A N 1
ATOM 750 C CA . THR A 1 91 ? 13.324 -6.635 8.095 1.00 64.88 91 THR A CA 1
ATOM 751 C C . THR A 1 91 ? 13.896 -5.232 8.319 1.00 64.88 91 THR A C 1
ATOM 753 O O . THR A 1 91 ? 14.558 -4.658 7.449 1.00 64.88 91 THR A O 1
ATOM 756 N N . ARG A 1 92 ? 13.654 -4.650 9.503 1.00 59.91 92 ARG A N 1
ATOM 757 C CA . ARG A 1 92 ? 14.239 -3.347 9.880 1.00 59.91 92 ARG A CA 1
ATOM 758 C C . ARG A 1 92 ? 15.767 -3.332 9.722 1.00 59.91 92 ARG A C 1
ATOM 760 O O . ARG A 1 92 ? 16.308 -2.320 9.290 1.00 59.91 92 ARG A O 1
ATOM 767 N N . SER A 1 93 ? 16.439 -4.447 10.015 1.00 57.88 93 SER A N 1
ATOM 768 C CA . SER A 1 93 ? 17.888 -4.604 9.841 1.00 57.88 93 SER A CA 1
ATOM 769 C C . SER A 1 93 ? 18.310 -4.591 8.367 1.00 57.88 93 SER A C 1
ATOM 771 O O . SER A 1 93 ? 19.269 -3.910 8.020 1.00 57.88 93 SER A O 1
ATOM 773 N N . GLN A 1 94 ? 17.565 -5.245 7.470 1.00 56.12 94 GLN A N 1
ATOM 774 C CA . GLN A 1 94 ? 17.844 -5.220 6.026 1.00 56.12 94 GLN A CA 1
ATOM 775 C C . GLN A 1 94 ? 17.610 -3.843 5.391 1.00 56.12 94 GLN A C 1
ATOM 777 O O . GLN A 1 94 ? 18.366 -3.436 4.512 1.00 56.12 94 GLN A O 1
ATOM 782 N N . GLN A 1 95 ? 16.599 -3.094 5.839 1.00 54.53 95 GLN A N 1
ATOM 783 C CA . GLN A 1 95 ? 16.362 -1.732 5.344 1.00 54.53 95 GLN 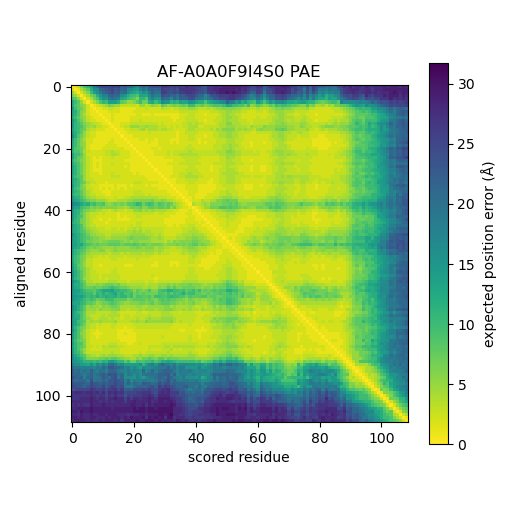A CA 1
ATOM 784 C C . GLN A 1 95 ? 17.462 -0.756 5.799 1.00 54.53 95 GLN A C 1
ATOM 786 O O . GLN A 1 95 ? 17.902 0.083 5.013 1.00 54.53 95 GLN A O 1
ATOM 791 N N . ALA A 1 96 ? 17.955 -0.900 7.035 1.00 55.84 96 ALA A N 1
ATOM 792 C CA . ALA A 1 96 ? 19.086 -0.117 7.533 1.00 55.84 96 ALA A CA 1
ATOM 793 C C . ALA A 1 96 ? 20.368 -0.388 6.722 1.00 55.84 96 ALA A C 1
ATOM 795 O O . ALA A 1 96 ? 21.055 0.557 6.347 1.00 55.84 96 ALA A O 1
ATOM 796 N N . MET A 1 97 ? 20.634 -1.650 6.363 1.00 54.34 97 MET A N 1
ATOM 797 C CA . MET A 1 97 ? 21.779 -2.020 5.515 1.00 54.34 97 MET A CA 1
ATOM 798 C C . MET A 1 97 ? 21.645 -1.549 4.054 1.00 54.34 97 MET A C 1
ATOM 800 O O . MET A 1 97 ? 22.650 -1.241 3.422 1.00 54.34 97 MET A O 1
ATOM 804 N N . ASN A 1 98 ? 20.421 -1.446 3.520 1.00 53.97 98 ASN A N 1
ATOM 805 C CA . ASN A 1 98 ? 20.151 -0.962 2.155 1.00 53.97 98 ASN A CA 1
ATOM 806 C C . ASN A 1 98 ? 20.045 0.567 2.039 1.00 53.97 98 ASN A C 1
ATOM 808 O O . ASN A 1 98 ? 19.890 1.101 0.937 1.00 53.97 98 ASN A O 1
ATOM 812 N N . THR A 1 99 ? 20.126 1.298 3.152 1.00 52.59 99 THR A N 1
ATOM 813 C CA . THR A 1 99 ? 20.258 2.753 3.095 1.00 52.59 99 THR A CA 1
ATOM 814 C C . THR A 1 99 ? 21.639 3.029 2.514 1.00 52.59 99 THR A C 1
ATOM 816 O O . THR A 1 99 ? 22.629 2.735 3.177 1.00 52.59 99 THR A O 1
ATOM 819 N N . LYS A 1 100 ? 21.702 3.496 1.252 1.00 50.28 100 LYS A N 1
ATOM 820 C CA . LYS A 1 100 ? 22.946 3.813 0.521 1.00 50.28 100 LYS A CA 1
ATOM 821 C C . LYS A 1 100 ? 24.026 4.260 1.504 1.00 50.28 100 LYS A C 1
ATOM 823 O O . LYS A 1 100 ? 23.789 5.234 2.224 1.00 50.28 100 LYS A O 1
ATOM 828 N N . LYS A 1 101 ? 25.188 3.581 1.505 1.00 46.53 101 LYS A N 1
ATOM 829 C CA . LYS A 1 101 ? 26.412 4.091 2.145 1.00 46.53 101 LYS A CA 1
ATOM 830 C C . LYS A 1 101 ? 26.428 5.599 1.919 1.00 46.53 101 LYS A C 1
ATOM 832 O O . LYS A 1 101 ? 26.357 6.031 0.764 1.00 46.53 101 LYS A O 1
ATOM 837 N N . ARG A 1 102 ? 26.453 6.393 2.995 1.00 53.06 102 ARG A N 1
ATOM 838 C CA . ARG A 1 102 ? 26.720 7.828 2.870 1.00 53.06 102 ARG A CA 1
ATOM 839 C C . ARG A 1 102 ? 27.949 7.945 1.965 1.00 53.06 102 ARG A C 1
ATOM 841 O O . ARG A 1 102 ? 28.993 7.379 2.287 1.00 53.06 102 ARG A O 1
ATOM 848 N N . ARG A 1 103 ? 27.814 8.603 0.805 1.00 46.97 103 ARG A N 1
ATOM 849 C CA . ARG A 1 103 ? 28.988 9.054 0.047 1.00 46.97 103 ARG A CA 1
ATOM 850 C C . ARG A 1 103 ? 29.808 9.867 1.058 1.00 46.97 103 ARG A C 1
ATOM 852 O O . ARG A 1 103 ? 29.250 10.815 1.603 1.00 46.97 103 ARG A O 1
ATOM 859 N N . ASN A 1 104 ? 31.039 9.427 1.343 1.00 49.19 104 ASN A N 1
ATOM 860 C CA . ASN A 1 104 ? 32.039 10.013 2.263 1.00 49.19 104 ASN A CA 1
ATOM 861 C C . ASN A 1 104 ? 32.341 9.272 3.584 1.00 49.19 104 ASN A C 1
ATOM 863 O O . ASN A 1 104 ? 32.678 9.918 4.571 1.00 49.19 104 ASN A O 1
ATOM 867 N N . CYS A 1 105 ? 32.321 7.937 3.633 1.00 44.28 105 CYS A N 1
ATOM 868 C CA . CYS A 1 105 ? 33.057 7.228 4.692 1.00 44.28 105 CYS A CA 1
ATOM 869 C C . CYS A 1 105 ? 34.000 6.182 4.089 1.00 44.28 105 CYS A C 1
ATOM 871 O O . CYS A 1 105 ? 33.617 5.043 3.830 1.00 44.28 105 CYS A O 1
ATOM 873 N N . THR A 1 106 ? 35.241 6.600 3.842 1.00 52.69 106 THR A N 1
ATOM 874 C CA . THR A 1 106 ? 36.400 5.724 3.661 1.00 52.69 106 THR A CA 1
ATOM 875 C C . THR A 1 106 ? 36.833 5.224 5.039 1.00 52.69 106 THR A C 1
ATOM 877 O O . THR A 1 106 ? 37.543 5.931 5.748 1.00 52.69 106 THR A O 1
ATOM 880 N N . SER A 1 107 ? 36.410 4.032 5.455 1.00 52.84 107 SER A N 1
ATOM 881 C CA . SER A 1 107 ? 37.091 3.334 6.552 1.00 52.84 107 SER A CA 1
ATOM 882 C C . SER A 1 107 ? 38.036 2.308 5.941 1.00 52.84 107 SER A C 1
ATOM 884 O O . SER A 1 107 ? 37.595 1.290 5.408 1.00 52.84 107 SER A O 1
ATOM 886 N N . ARG A 1 108 ? 39.325 2.645 5.968 1.00 43.53 108 ARG A N 1
ATOM 887 C CA . ARG A 1 108 ? 40.451 1.771 5.648 1.00 43.53 108 ARG A CA 1
ATOM 888 C C . ARG A 1 108 ? 40.745 0.953 6.90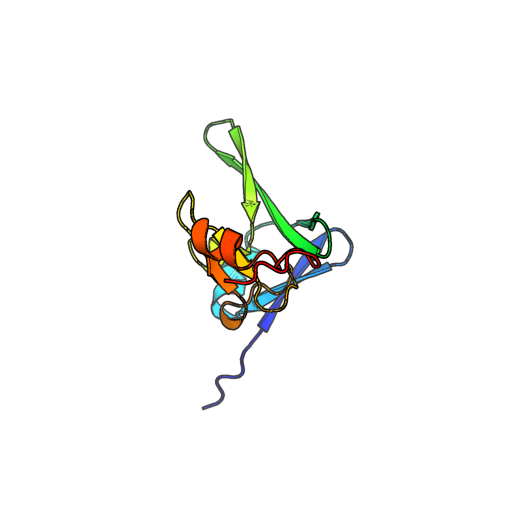9 1.00 43.53 108 ARG A C 1
ATOM 890 O O . ARG A 1 108 ? 41.065 1.555 7.929 1.00 43.53 108 ARG A O 1
ATOM 897 N N . PHE A 1 109 ? 40.605 -0.363 6.830 1.00 49.88 109 PHE A N 1
ATOM 898 C CA . PHE A 1 109 ? 41.254 -1.317 7.727 1.00 49.88 109 PHE A CA 1
ATOM 899 C C . PHE A 1 109 ? 41.894 -2.380 6.847 1.00 49.88 109 PHE A C 1
ATOM 901 O O . PHE A 1 109 ? 41.209 -2.798 5.884 1.00 49.88 109 PHE A O 1
#

Secondary structure (DSSP, 8-state):
------EEEEE-STT-EEEEEHHHHHHHTTS--EEEEETTEEEEEEEEEETTEEEEEEHHHHHTTPPTT-EEEETTS-TTB--GGGEEEE-HHHHHHHS---TT-----

Nearest PDB structures (foldseek):
  3sr2-assembly5_G  TM=4.632E-01  e=1.966E+00  Homo sapiens
  3sr2-assembly3_D  TM=5.237E-01  e=4.697E+00  Homo sapiens
  2qm4-assembly2_D  TM=4.934E-01  e=3.662E+00  Homo sapiens
  4uoi-assembly1_A  TM=3.067E-01  e=6.411E+00  Hepatitis C virus (isolate H77)
  4uoi-assembly2_D  TM=2.696E-01  e=5.319E+00  Hepatitis C virus (isolate H77)

pLDDT: mean 82.77, std 17.15, range [43.53, 97.31]

Foldseek 3Di:
DDPDQDWDWADAPPRDTAIEGPVCCVVVNVDHWYWDDDDPEIWTWDWDADPNDIDIDTPLCVVVVDDVQWDKDFQVNHNSHSYPVRIDTDHPVRVVVPPPDPPDDDDDD

Solvent-accessible surface area (backbone atoms only — not comparable to full-atom values): 6753 Å² total; per-residue (Å²): 142,77,86,64,88,53,69,40,74,47,74,31,46,92,88,38,57,34,36,29,41,50,94,50,39,73,70,58,65,77,53,80,44,32,57,44,82,50,102,91,33,39,35,43,31,34,80,46,73,55,95,92,38,83,45,80,45,48,52,60,44,66,74,66,65,55,53,95,85,57,41,75,47,44,76,85,60,45,47,32,50,47,26,67,94,35,51,43,84,35,51,68,70,55,50,60,69,64,49,72,77,67,88,88,71,89,80,87,128

InterPro domains:
  IPR044925 His-Me finger superfamily [SSF54060] (32-103)

Radius of gyration: 16.53 Å; Cα contacts (8 Å, |Δi|>4): 159; chains: 1; bounding box: 55×35×39 Å

Organism: NCBI:txid412755